Protein AF-A0A817QDM7-F1 (afdb_monomer)

Foldseek 3Di:
DDPPPDPPQVPDPPVPDDLVVLVVVLVVLLVVLLPDLCVVPVVVLLVSLLNLLLSCLNPPPPPCSLVSSCVSQVPDPSSVVSNVSNVVNNVVVLPDPPRPDDPVSSVVSCVVVVVVVVVVD

Mean pre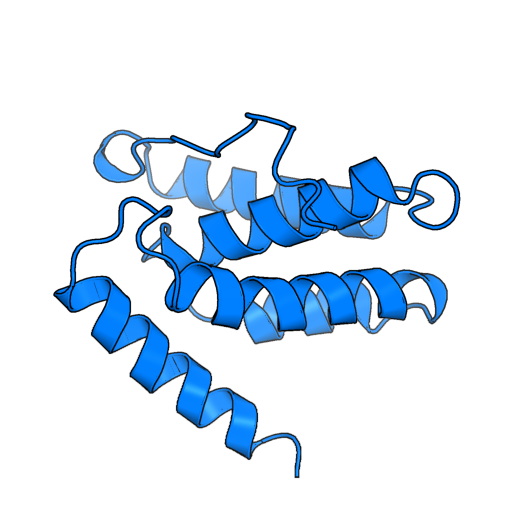dicted aligned error: 8.71 Å

Nearest PDB structures (foldseek):
  4c0o-assembly1_A  TM=8.758E-01  e=4.204E-04  Homo sapiens
  4c0o-assembly2_B  TM=8.640E-01  e=3.782E-04  Homo sapiens
  6gx9-assembly2_B  TM=8.755E-01  e=8.359E-04  Homo sapiens
  4c0q-assembly1_A  TM=8.957E-01  e=1.210E-03  Homo sapiens
  4ol0-assembly1_B  TM=8.706E-01  e=1.847E-03  Homo sapiens

Solvent-accessible surface area (backbone atoms only — not comparable to full-atom values): 7386 Å² total; per-residue (Å²): 134,86,84,86,78,74,94,71,72,83,82,69,63,68,91,78,47,61,69,69,60,55,52,53,50,53,52,52,50,54,50,47,70,68,65,53,72,48,82,80,41,63,68,62,35,52,51,51,20,40,48,50,30,54,45,53,70,66,42,80,87,55,85,53,54,68,59,56,52,47,67,65,32,72,79,41,80,80,35,46,62,50,49,51,44,24,67,52,34,38,61,51,53,70,70,41,87,81,54,98,61,58,67,71,56,47,51,51,51,50,58,56,51,57,60,55,61,66,72,78,114

Secondary structure (DSSP, 8-state):
-------------TTTS-HHHHHHHHHHHHHHHHHS-TTT-HHHHHHHHHHHHHHHHH-TT-S-HHHHHHHHHTT-GGGHHHHHHHHHHHHHHHHSTTS---HHHHHHHHHHHHHHHTT--

Structure (mmCIF, N/CA/C/O backbone):
data_AF-A0A817QDM7-F1
#
_entry.id   AF-A0A817QDM7-F1
#
loop_
_atom_site.group_PDB
_atom_site.id
_atom_site.type_symbol
_atom_site.label_atom_id
_ato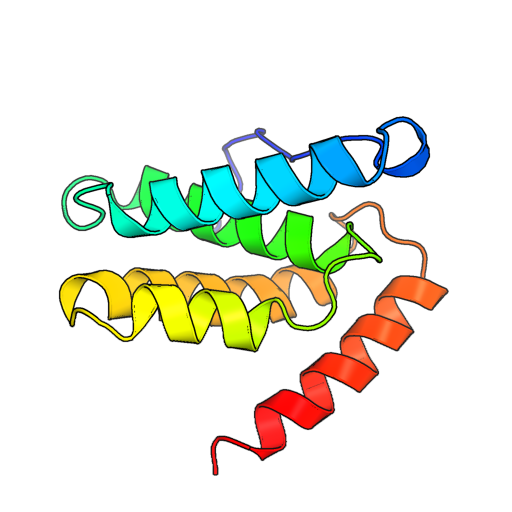m_site.label_alt_id
_atom_site.label_comp_id
_atom_site.label_asym_id
_atom_site.label_entity_id
_atom_site.label_seq_id
_atom_site.pdbx_PDB_ins_code
_atom_site.Cartn_x
_atom_site.Cartn_y
_atom_site.Cartn_z
_atom_site.occupancy
_atom_site.B_iso_or_equiv
_atom_site.auth_seq_id
_atom_site.auth_comp_id
_atom_site.auth_asym_id
_atom_site.auth_atom_id
_atom_site.pdbx_PDB_model_num
ATOM 1 N N . MET A 1 1 ? 16.468 14.791 1.573 1.00 34.44 1 MET A N 1
ATOM 2 C CA . MET A 1 1 ? 15.998 15.751 0.553 1.00 34.44 1 MET A CA 1
ATOM 3 C C . MET A 1 1 ? 14.660 15.234 0.058 1.00 34.44 1 MET A C 1
ATOM 5 O O . MET A 1 1 ? 14.620 14.265 -0.684 1.00 34.44 1 MET A O 1
ATOM 9 N N . GLN A 1 2 ? 13.582 15.752 0.645 1.00 36.25 2 GLN A N 1
ATOM 10 C CA . GLN A 1 2 ? 12.221 15.252 0.472 1.00 36.25 2 GLN A CA 1
ATOM 11 C C . GLN A 1 2 ? 11.678 15.679 -0.892 1.00 36.25 2 GLN A C 1
ATOM 13 O O . GLN A 1 2 ? 11.285 16.825 -1.076 1.00 36.25 2 GLN A O 1
ATOM 18 N N . LEU A 1 3 ? 11.637 14.751 -1.842 1.00 36.78 3 LEU A N 1
ATOM 19 C CA . LEU A 1 3 ? 10.857 14.896 -3.069 1.00 36.78 3 LEU A CA 1
ATOM 20 C C . LEU A 1 3 ? 9.413 14.432 -2.803 1.00 36.78 3 LEU A C 1
ATOM 22 O O . LEU A 1 3 ? 8.930 13.483 -3.406 1.00 36.78 3 LEU A O 1
ATOM 26 N N . LYS A 1 4 ? 8.713 15.125 -1.888 1.00 43.00 4 LYS A N 1
ATOM 27 C CA . LYS A 1 4 ? 7.238 15.162 -1.854 1.00 43.00 4 LYS A CA 1
ATOM 28 C C . LYS A 1 4 ? 6.772 16.285 -2.793 1.00 43.00 4 LYS A C 1
ATOM 30 O O . LYS A 1 4 ? 6.229 17.286 -2.354 1.00 43.00 4 LYS A O 1
ATOM 35 N N . PHE A 1 5 ? 7.075 16.146 -4.081 1.00 40.88 5 PHE A N 1
ATOM 36 C CA . PHE A 1 5 ? 6.552 16.996 -5.153 1.00 40.88 5 PHE A CA 1
ATOM 37 C C . PHE A 1 5 ? 6.119 16.082 -6.294 1.00 40.88 5 PHE A C 1
ATOM 39 O O . PHE A 1 5 ? 6.821 15.942 -7.286 1.00 40.88 5 PHE A O 1
ATOM 46 N N . PHE A 1 6 ? 4.989 15.407 -6.115 1.00 41.41 6 PHE A N 1
ATOM 47 C CA . PHE A 1 6 ? 4.078 15.145 -7.221 1.00 41.41 6 PHE A CA 1
ATOM 48 C C . PHE A 1 6 ? 2.692 14.917 -6.620 1.00 41.41 6 PHE A C 1
ATOM 50 O O . PHE A 1 6 ? 2.393 13.873 -6.047 1.00 41.41 6 PHE A O 1
ATOM 57 N N . ASP A 1 7 ? 1.878 15.968 -6.674 1.00 37.88 7 ASP A N 1
ATOM 58 C CA . ASP A 1 7 ? 0.489 16.003 -6.236 1.00 37.88 7 ASP A CA 1
ATOM 59 C C . ASP A 1 7 ? -0.396 15.156 -7.164 1.00 37.88 7 ASP A C 1
ATOM 61 O O . ASP A 1 7 ? -1.229 15.668 -7.904 1.00 37.88 7 ASP A O 1
ATOM 65 N N . ILE A 1 8 ? -0.240 13.835 -7.116 1.00 43.38 8 ILE A N 1
ATOM 66 C CA . ILE A 1 8 ? -1.321 12.906 -7.461 1.00 43.38 8 ILE A CA 1
ATOM 67 C C . ILE A 1 8 ? -1.684 12.190 -6.165 1.00 43.38 8 ILE A C 1
ATOM 69 O O . ILE A 1 8 ? -1.553 10.980 -6.018 1.00 43.38 8 ILE A O 1
ATOM 73 N N . LYS A 1 9 ? -2.106 12.976 -5.168 1.00 49.00 9 LYS A N 1
ATOM 74 C CA . LYS A 1 9 ? -2.796 12.416 -4.010 1.00 49.00 9 LYS A CA 1
ATOM 75 C C . LYS A 1 9 ? -4.051 11.746 -4.531 1.00 49.00 9 LYS A C 1
ATOM 77 O O . LYS A 1 9 ? -4.896 12.405 -5.140 1.00 49.00 9 LYS A O 1
ATOM 82 N N . PHE A 1 10 ? -4.157 10.449 -4.285 1.00 50.88 10 PHE A N 1
ATOM 83 C CA . PHE A 1 10 ? -5.318 9.648 -4.624 1.00 50.88 10 PHE A CA 1
ATOM 84 C C . PHE A 1 10 ? -6.472 10.050 -3.690 1.00 50.88 10 PHE A C 1
ATOM 86 O O . PHE A 1 10 ? -6.748 9.412 -2.679 1.00 50.88 10 PHE A O 1
ATOM 93 N N . ASN A 1 11 ? -7.075 11.204 -3.984 1.00 49.16 11 ASN A N 1
ATOM 94 C CA . ASN A 1 11 ? -8.098 11.883 -3.188 1.00 49.16 11 ASN A CA 1
ATOM 95 C C . ASN A 1 11 ? -9.479 11.408 -3.652 1.00 49.16 11 ASN A C 1
ATOM 97 O O . ASN A 1 11 ? -10.344 12.198 -4.025 1.00 49.16 11 ASN A O 1
ATOM 101 N N . ILE A 1 12 ? -9.624 10.089 -3.743 1.00 54.88 12 ILE A N 1
ATOM 102 C CA . ILE A 1 12 ? -10.867 9.460 -4.151 1.00 54.88 12 ILE A CA 1
ATOM 103 C C . ILE A 1 12 ? -11.737 9.344 -2.907 1.00 54.88 12 ILE A C 1
ATOM 105 O O . ILE A 1 12 ? -11.328 8.744 -1.914 1.00 54.88 12 ILE A O 1
ATOM 109 N N . ASN A 1 13 ? -12.930 9.937 -2.951 1.00 54.81 13 ASN A N 1
ATOM 110 C CA . ASN A 1 13 ? -13.916 9.736 -1.901 1.00 54.81 13 ASN A CA 1
ATOM 111 C C . ASN A 1 13 ? -14.463 8.306 -2.018 1.00 54.81 13 ASN A C 1
ATOM 113 O O . ASN A 1 13 ? -15.386 8.047 -2.787 1.00 54.81 13 ASN A O 1
ATOM 117 N N . PHE A 1 14 ? -13.857 7.361 -1.297 1.00 57.50 14 PHE A N 1
ATOM 118 C CA . PHE A 1 14 ? -14.290 5.960 -1.303 1.00 57.50 14 PHE A CA 1
ATOM 119 C C . PHE A 1 14 ? -15.712 5.776 -0.755 1.00 57.50 14 PHE A C 1
ATOM 121 O O . PHE A 1 14 ? -16.315 4.745 -1.037 1.00 57.50 14 PHE A O 1
ATOM 128 N N . ASP A 1 15 ? -16.264 6.767 -0.044 1.00 56.22 15 ASP A N 1
ATOM 129 C CA . ASP A 1 15 ? -17.662 6.756 0.402 1.00 56.22 15 ASP A CA 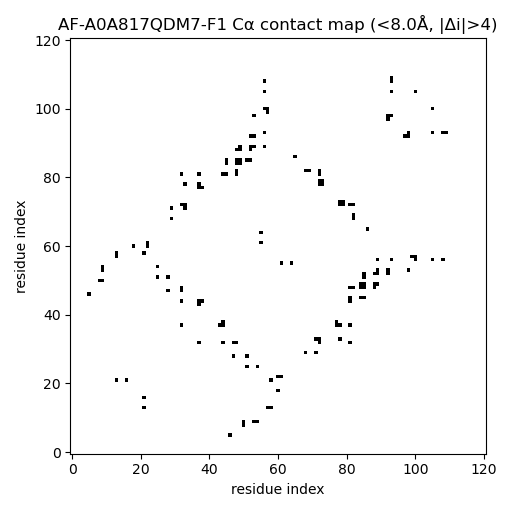1
ATOM 130 C C . ASP A 1 15 ? -18.651 6.996 -0.759 1.00 56.22 15 ASP A C 1
ATOM 132 O O . ASP A 1 15 ? -19.828 6.657 -0.647 1.00 56.22 15 ASP A O 1
ATOM 136 N N . GLU A 1 16 ? -18.189 7.552 -1.888 1.00 57.62 16 GLU A N 1
ATOM 137 C CA . GLU A 1 16 ? -19.008 7.852 -3.075 1.00 57.62 16 GLU A CA 1
ATOM 138 C C . GLU A 1 16 ? -18.866 6.815 -4.202 1.00 57.62 16 GLU A C 1
ATOM 140 O O . GLU A 1 16 ? -19.631 6.853 -5.169 1.00 57.62 16 GLU A O 1
ATOM 145 N N . LEU A 1 17 ? -17.917 5.875 -4.102 1.00 60.59 17 LEU A N 1
ATOM 146 C CA . LEU A 1 17 ? -17.726 4.833 -5.112 1.00 60.59 17 LEU A CA 1
ATOM 147 C C . LEU A 1 17 ? -18.356 3.500 -4.696 1.00 60.59 17 LEU A C 1
ATOM 149 O O . LEU A 1 17 ? -18.117 3.019 -3.587 1.00 60.59 17 LEU A O 1
ATOM 153 N N . PRO A 1 18 ? -19.092 2.831 -5.604 1.00 66.62 18 PRO A N 1
ATOM 154 C CA . PRO A 1 18 ? -19.549 1.473 -5.360 1.00 66.62 18 PRO A CA 1
ATOM 155 C C . PRO A 1 18 ? -18.349 0.551 -5.101 1.00 66.62 18 PRO A C 1
ATOM 157 O O . PRO A 1 18 ? -17.347 0.607 -5.815 1.00 66.62 18 PRO A O 1
ATOM 160 N N . VAL A 1 19 ? -18.465 -0.330 -4.103 1.00 65.19 19 VAL A N 1
ATOM 161 C CA . VAL A 1 19 ? -17.392 -1.231 -3.624 1.00 65.19 19 VAL A CA 1
ATOM 162 C C . VAL A 1 19 ? -16.725 -2.023 -4.763 1.00 65.19 19 VAL A C 1
ATOM 164 O O . VAL A 1 19 ? -15.512 -2.233 -4.767 1.00 65.19 19 VAL A O 1
ATOM 167 N N . GLU A 1 20 ? -17.503 -2.410 -5.772 1.00 67.25 20 GLU A N 1
ATOM 168 C CA . GLU A 1 20 ? -17.039 -3.096 -6.986 1.00 67.25 20 GLU A CA 1
ATOM 169 C C . GLU A 1 20 ? -16.027 -2.277 -7.812 1.00 67.25 20 GLU A C 1
ATOM 171 O O . GLU A 1 20 ? -15.036 -2.828 -8.295 1.00 67.25 20 GLU A O 1
ATOM 176 N N . HIS A 1 21 ? -16.198 -0.954 -7.901 1.00 74.06 21 HIS A N 1
ATOM 177 C CA . HIS A 1 21 ? -15.276 -0.061 -8.608 1.00 74.06 21 HIS A CA 1
ATOM 178 C C . HIS A 1 21 ? -13.977 0.126 -7.818 1.00 74.06 21 HIS A C 1
ATOM 180 O O . HIS A 1 21 ? -12.894 0.174 -8.402 1.00 74.06 21 HIS A O 1
ATOM 186 N N . CYS A 1 22 ? -14.065 0.155 -6.484 1.00 73.81 22 CYS A N 1
ATOM 187 C CA . CYS A 1 22 ? -12.900 0.216 -5.603 1.00 73.81 22 CYS A CA 1
ATOM 188 C C . CYS A 1 22 ? -12.027 -1.037 -5.744 1.00 73.81 22 CYS A C 1
ATOM 190 O O . CYS A 1 22 ? -10.803 -0.931 -5.841 1.00 73.81 22 CYS A O 1
ATOM 192 N N . LYS A 1 23 ? -12.640 -2.226 -5.820 1.00 78.00 23 LYS A N 1
ATOM 193 C CA . LYS A 1 23 ? -11.904 -3.478 -6.041 1.00 78.00 23 LYS A CA 1
ATOM 194 C C . LYS A 1 23 ? -11.263 -3.536 -7.429 1.00 78.00 23 LYS A C 1
ATOM 196 O O . LYS A 1 23 ? -10.080 -3.858 -7.520 1.00 78.00 23 LYS A O 1
ATOM 201 N N . ALA A 1 24 ? -12.001 -3.173 -8.480 1.00 81.88 24 ALA A N 1
ATOM 202 C CA . ALA A 1 24 ? -11.471 -3.130 -9.846 1.00 81.88 24 ALA A CA 1
ATOM 203 C C . ALA A 1 24 ? -10.263 -2.185 -9.968 1.00 81.88 24 ALA A C 1
ATOM 205 O O . ALA A 1 24 ? -9.287 -2.486 -10.653 1.00 81.88 24 ALA A O 1
ATOM 206 N N . LEU A 1 25 ? -10.301 -1.062 -9.251 1.00 79.81 25 LEU A N 1
ATOM 207 C CA . LEU A 1 25 ? -9.201 -0.113 -9.186 1.00 79.81 25 LEU A CA 1
ATOM 208 C C . LEU A 1 25 ? -7.968 -0.680 -8.462 1.00 79.81 25 LEU A C 1
ATOM 210 O O . LEU A 1 25 ? -6.852 -0.502 -8.952 1.00 79.81 25 LEU A O 1
ATOM 214 N N . CYS A 1 26 ? -8.155 -1.386 -7.339 1.00 82.75 26 CYS A N 1
ATOM 215 C CA . CYS A 1 26 ? -7.062 -2.089 -6.655 1.00 82.75 26 CYS A CA 1
ATOM 216 C C . CYS A 1 26 ? -6.389 -3.091 -7.602 1.00 82.75 26 CYS A C 1
ATOM 218 O O . CYS A 1 26 ? -5.168 -3.089 -7.748 1.00 82.75 26 CYS A O 1
ATOM 220 N N . ASP A 1 27 ? -7.193 -3.899 -8.298 1.00 84.62 27 ASP A N 1
ATOM 221 C CA . ASP A 1 27 ? -6.695 -4.910 -9.232 1.00 84.62 27 ASP A CA 1
ATOM 222 C C . ASP A 1 27 ? -5.949 -4.276 -10.409 1.00 84.62 27 ASP A C 1
ATOM 224 O O . ASP A 1 27 ? -4.881 -4.754 -10.796 1.00 84.62 27 ASP A O 1
ATOM 228 N N . SER A 1 28 ? -6.457 -3.156 -10.932 1.00 85.75 28 SER A N 1
ATOM 229 C CA . SER A 1 28 ? -5.791 -2.399 -11.990 1.00 85.75 28 SER A CA 1
ATOM 230 C C . SER A 1 28 ? -4.447 -1.826 -11.536 1.00 85.75 28 SER A C 1
ATOM 232 O O . SER A 1 28 ? -3.493 -1.862 -12.310 1.00 85.75 28 SER A O 1
ATOM 234 N N . LEU A 1 29 ? -4.343 -1.303 -10.309 1.00 82.69 29 LEU A N 1
ATOM 235 C CA . LEU A 1 29 ? -3.084 -0.781 -9.765 1.00 82.69 29 LEU A CA 1
ATOM 236 C C . LEU A 1 29 ? -2.059 -1.894 -9.534 1.00 82.69 29 LEU A C 1
ATOM 238 O O . LEU A 1 29 ? -0.899 -1.738 -9.913 1.00 82.69 29 LEU A O 1
ATOM 242 N N . LEU A 1 30 ? -2.483 -3.034 -8.983 1.00 83.88 30 LEU A N 1
ATOM 243 C CA . LEU A 1 30 ? -1.628 -4.210 -8.796 1.00 83.88 30 LEU A CA 1
ATOM 244 C C . LEU A 1 30 ? -1.123 -4.779 -10.124 1.00 83.88 30 LEU A C 1
ATOM 246 O O . LEU A 1 30 ? 0.031 -5.192 -10.238 1.00 83.88 30 LEU A O 1
ATOM 250 N N . ASP A 1 31 ? -1.980 -4.815 -11.141 1.00 85.12 31 ASP A N 1
ATOM 251 C CA . ASP A 1 31 ? -1.586 -5.221 -12.484 1.00 85.12 31 ASP A CA 1
ATOM 252 C C . ASP A 1 31 ? -0.566 -4.237 -13.078 1.00 85.12 31 ASP A C 1
ATOM 254 O O . ASP A 1 31 ? 0.476 -4.667 -13.574 1.00 85.12 31 ASP A O 1
ATOM 258 N N . HIS A 1 32 ? -0.782 -2.928 -12.915 1.00 81.12 32 HIS A N 1
ATOM 259 C CA . HIS A 1 32 ? 0.159 -1.899 -13.363 1.00 81.12 32 HIS A CA 1
ATOM 260 C C . HIS A 1 32 ? 1.524 -1.997 -12.661 1.00 81.12 32 HIS A C 1
ATOM 262 O O . HIS A 1 32 ? 2.564 -1.938 -13.320 1.00 81.12 32 HIS A O 1
ATOM 268 N N . LEU A 1 33 ? 1.524 -2.243 -11.345 1.00 76.12 33 LEU A N 1
ATOM 269 C CA . LEU A 1 33 ? 2.726 -2.508 -10.546 1.00 76.12 33 LEU A CA 1
ATOM 270 C C . LEU A 1 33 ? 3.519 -3.727 -11.041 1.00 76.12 33 LEU A C 1
ATOM 272 O O . LEU A 1 33 ? 4.729 -3.773 -10.865 1.00 76.12 33 LEU A O 1
ATOM 276 N N . SER A 1 34 ? 2.862 -4.711 -11.655 1.00 76.44 34 SER A N 1
ATOM 277 C CA . SER A 1 34 ? 3.525 -5.918 -12.169 1.00 76.44 34 SER A CA 1
ATOM 278 C C . SER A 1 34 ? 3.980 -5.833 -13.628 1.00 76.44 34 SER A C 1
ATOM 280 O O . SER A 1 34 ? 4.689 -6.722 -14.091 1.00 76.44 34 SER A O 1
ATOM 282 N N . ARG A 1 35 ? 3.532 -4.811 -14.372 1.00 74.00 35 ARG A N 1
ATOM 283 C CA . ARG A 1 35 ? 3.752 -4.689 -15.825 1.00 74.00 35 ARG A CA 1
ATOM 284 C C . ARG A 1 35 ? 4.711 -3.585 -16.219 1.00 74.00 35 ARG A C 1
ATOM 286 O O . ARG A 1 35 ? 5.275 -3.640 -17.310 1.00 74.00 35 ARG A O 1
ATOM 293 N N . ILE A 1 36 ? 4.849 -2.550 -15.398 1.00 65.50 36 ILE A N 1
ATOM 294 C CA . ILE A 1 36 ? 5.800 -1.494 -15.710 1.00 65.50 36 ILE A CA 1
ATOM 295 C C . ILE A 1 36 ? 7.207 -2.081 -15.573 1.00 65.50 36 ILE A C 1
ATOM 297 O O . ILE A 1 36 ? 7.526 -2.745 -14.591 1.00 65.50 36 ILE A O 1
ATOM 301 N N . GLU A 1 37 ? 8.076 -1.798 -16.542 1.00 63.66 37 GLU A N 1
ATOM 302 C CA . GLU A 1 37 ? 9.522 -1.956 -16.379 1.00 63.66 37 GLU A CA 1
ATOM 303 C C . GLU A 1 37 ? 10.013 -0.910 -15.369 1.00 63.66 37 GLU A C 1
ATOM 305 O O . GLU A 1 37 ? 10.586 0.133 -15.703 1.00 63.66 37 GLU A O 1
ATOM 310 N N . LEU A 1 38 ? 9.691 -1.158 -14.099 1.00 61.22 38 LEU A N 1
ATOM 311 C CA . LEU A 1 38 ? 9.820 -0.220 -12.989 1.00 61.22 38 LEU A CA 1
ATOM 312 C C . LEU A 1 38 ? 11.281 0.126 -12.700 1.00 61.22 38 LEU A C 1
ATOM 314 O O . LEU A 1 38 ? 11.563 1.091 -11.994 1.00 61.22 38 LEU A O 1
ATOM 318 N N . THR A 1 39 ? 12.220 -0.611 -13.286 1.00 59.72 39 THR A N 1
ATOM 319 C CA . THR A 1 39 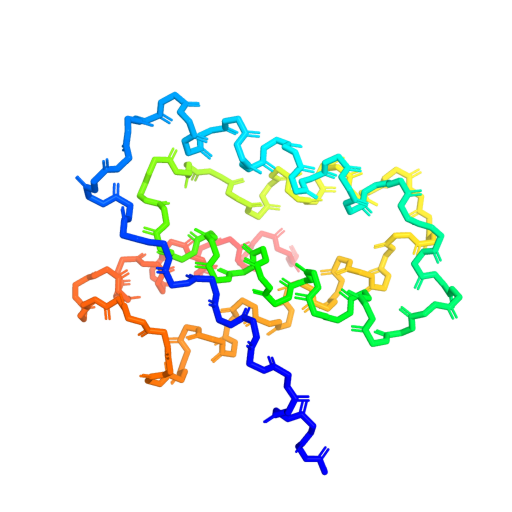? 13.655 -0.340 -13.259 1.00 59.72 39 THR A CA 1
ATOM 320 C C . THR A 1 39 ? 14.044 0.903 -14.067 1.00 59.72 39 THR A C 1
ATOM 322 O O . THR A 1 39 ? 15.004 1.573 -13.688 1.00 59.72 39 THR A O 1
ATOM 325 N N . ARG A 1 40 ? 13.298 1.280 -15.122 1.00 66.25 40 ARG A N 1
ATOM 326 C CA . ARG A 1 40 ? 13.672 2.398 -16.015 1.00 66.25 40 ARG A CA 1
ATOM 327 C C . ARG A 1 40 ? 13.216 3.781 -15.547 1.00 66.25 40 ARG A C 1
ATOM 329 O O . ARG A 1 40 ? 13.827 4.773 -15.937 1.00 66.25 40 ARG A O 1
ATOM 336 N N . ASN A 1 41 ? 12.175 3.875 -14.716 1.00 75.50 41 ASN A N 1
ATOM 337 C CA . ASN A 1 41 ? 11.685 5.153 -14.190 1.00 75.50 41 ASN A CA 1
ATOM 338 C C . ASN A 1 41 ? 11.412 5.061 -12.682 1.00 75.50 41 ASN A C 1
ATOM 340 O O . ASN A 1 41 ? 10.327 4.681 -12.240 1.00 75.50 41 ASN A O 1
ATOM 344 N N . THR A 1 42 ? 12.429 5.423 -11.898 1.00 80.56 42 THR A N 1
ATOM 345 C CA . THR A 1 42 ? 12.406 5.396 -10.429 1.00 80.56 42 THR A CA 1
ATOM 346 C C . THR A 1 42 ? 11.293 6.263 -9.846 1.00 80.56 42 THR A C 1
ATOM 348 O O . THR A 1 42 ? 10.649 5.856 -8.885 1.00 80.56 42 THR A O 1
ATOM 351 N N . THR A 1 43 ? 11.016 7.426 -10.443 1.00 82.56 43 THR A N 1
ATOM 352 C CA . THR A 1 43 ? 9.952 8.326 -9.988 1.00 82.56 43 THR A CA 1
ATOM 353 C C . THR A 1 43 ? 8.582 7.673 -10.113 1.00 82.56 43 THR A C 1
ATOM 355 O O . THR A 1 43 ? 7.837 7.651 -9.139 1.00 82.56 43 THR A O 1
ATOM 358 N N . VAL A 1 44 ? 8.253 7.102 -11.275 1.00 81.06 44 VAL A N 1
ATOM 359 C CA . VAL A 1 44 ? 6.952 6.443 -11.493 1.00 81.06 44 VAL A CA 1
ATOM 360 C C . VAL A 1 44 ? 6.764 5.267 -10.534 1.00 81.06 44 VAL A C 1
ATOM 362 O O . VAL A 1 44 ? 5.683 5.106 -9.972 1.00 81.06 44 VAL A O 1
ATOM 365 N N . ARG A 1 45 ? 7.823 4.485 -10.297 1.00 82.75 45 ARG A N 1
ATOM 366 C CA . ARG A 1 45 ? 7.790 3.351 -9.368 1.00 82.75 45 ARG A CA 1
ATOM 367 C C . ARG A 1 45 ? 7.470 3.777 -7.936 1.00 82.75 45 ARG A C 1
ATOM 369 O O . ARG A 1 45 ? 6.504 3.274 -7.366 1.00 82.75 45 ARG A O 1
ATOM 376 N N . VAL A 1 46 ? 8.198 4.764 -7.414 1.00 84.12 46 VAL A N 1
ATOM 377 C CA . VAL A 1 46 ? 7.966 5.295 -6.063 1.00 84.12 46 VAL A CA 1
ATOM 378 C C . VAL A 1 46 ? 6.554 5.870 -5.941 1.00 84.12 46 VAL A C 1
ATOM 380 O O . VAL A 1 46 ? 5.867 5.614 -4.957 1.00 84.12 46 VAL A O 1
ATOM 383 N N . GLN A 1 47 ? 6.085 6.611 -6.949 1.00 82.12 47 GLN A N 1
ATOM 384 C CA . GLN A 1 47 ? 4.743 7.202 -6.926 1.00 82.12 47 GLN A CA 1
ATOM 385 C C . GLN A 1 47 ? 3.639 6.139 -6.919 1.00 82.12 47 GLN A C 1
ATOM 387 O O . GLN A 1 47 ? 2.665 6.276 -6.184 1.00 82.12 47 GLN A O 1
ATOM 392 N N . LEU A 1 48 ? 3.795 5.054 -7.678 1.00 82.56 48 LEU A N 1
ATOM 393 C CA . LEU A 1 48 ? 2.842 3.942 -7.654 1.00 82.56 48 LEU A CA 1
ATOM 394 C C . LEU A 1 48 ? 2.856 3.194 -6.321 1.00 82.56 48 LEU A C 1
ATOM 396 O O . LEU A 1 48 ? 1.792 2.823 -5.825 1.00 82.56 48 LEU A O 1
ATOM 400 N N . ALA A 1 49 ? 4.031 3.001 -5.721 1.00 85.62 49 ALA A N 1
ATOM 401 C CA . ALA A 1 49 ? 4.150 2.395 -4.400 1.00 85.62 49 ALA A CA 1
ATOM 402 C C . ALA A 1 49 ? 3.423 3.229 -3.329 1.00 85.62 49 ALA A C 1
ATOM 404 O O . ALA A 1 49 ? 2.637 2.682 -2.555 1.00 85.62 49 ALA A O 1
ATOM 405 N N . VAL A 1 50 ? 3.609 4.554 -3.344 1.00 85.69 50 VAL A N 1
ATOM 406 C CA . VAL A 1 50 ? 2.912 5.487 -2.443 1.00 85.69 50 VAL A CA 1
ATOM 407 C C . VAL A 1 50 ? 1.406 5.491 -2.705 1.00 85.69 50 VAL A C 1
ATOM 409 O O . VAL A 1 50 ? 0.633 5.306 -1.774 1.00 85.69 50 VAL A O 1
ATOM 412 N N . ALA A 1 51 ? 0.966 5.601 -3.962 1.00 85.00 51 ALA A N 1
ATOM 413 C CA . ALA A 1 51 ? -0.460 5.583 -4.297 1.00 85.00 51 ALA A CA 1
ATOM 414 C C . ALA A 1 51 ? -1.151 4.277 -3.858 1.00 85.00 51 ALA A C 1
ATOM 416 O O . ALA A 1 51 ? -2.298 4.286 -3.410 1.00 85.00 51 ALA A O 1
ATOM 417 N N . THR A 1 52 ? -0.440 3.151 -3.942 1.00 86.50 52 THR A N 1
ATOM 418 C CA . THR A 1 52 ? -0.939 1.850 -3.479 1.00 86.50 52 THR A CA 1
ATOM 419 C C . THR A 1 52 ? -1.026 1.796 -1.953 1.00 86.50 52 THR A C 1
ATOM 421 O O . THR A 1 52 ? -2.000 1.267 -1.418 1.00 86.50 52 THR A O 1
ATOM 424 N N . ALA A 1 53 ? -0.058 2.378 -1.239 1.00 88.50 53 ALA A N 1
ATOM 425 C CA . ALA A 1 53 ? -0.107 2.517 0.216 1.00 88.50 53 ALA A CA 1
ATOM 426 C C . ALA A 1 53 ? -1.272 3.417 0.668 1.00 88.50 53 ALA A C 1
ATOM 428 O O . ALA A 1 53 ? -2.040 3.034 1.553 1.00 88.50 53 ALA A O 1
ATOM 429 N N . ASP A 1 54 ? -1.464 4.561 0.010 1.00 85.50 54 ASP A N 1
ATOM 430 C CA . ASP A 1 54 ? -2.582 5.474 0.255 1.00 85.50 54 ASP A CA 1
ATOM 431 C C . ASP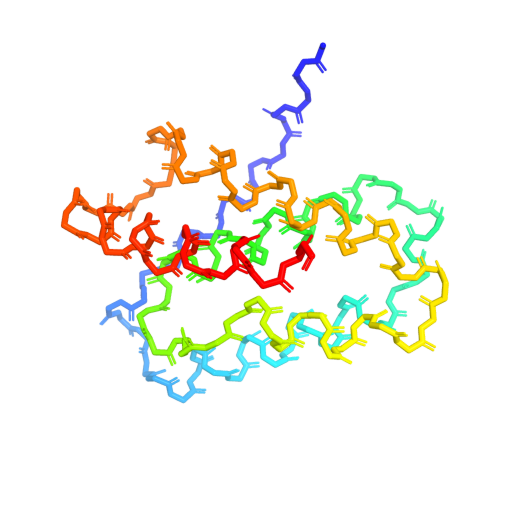 A 1 54 ? -3.931 4.766 0.076 1.00 85.50 54 ASP A C 1
ATOM 433 O O . ASP A 1 54 ? -4.830 4.907 0.910 1.00 85.50 54 ASP A O 1
ATOM 437 N N . LEU A 1 55 ? -4.073 3.982 -0.996 1.00 85.06 55 LEU A N 1
ATOM 438 C CA . LEU A 1 55 ? -5.271 3.194 -1.277 1.00 85.06 55 LEU A CA 1
ATOM 439 C C . LEU A 1 55 ? -5.497 2.108 -0.218 1.00 85.06 55 LEU A C 1
ATOM 441 O O . LEU A 1 55 ? -6.611 1.975 0.284 1.00 85.06 55 LEU A O 1
ATOM 445 N N . ALA A 1 56 ? -4.454 1.374 0.174 1.00 87.81 56 ALA A N 1
ATOM 446 C CA . ALA A 1 56 ? -4.530 0.351 1.220 1.00 87.81 56 ALA A CA 1
ATOM 447 C C . ALA A 1 56 ? -4.973 0.923 2.581 1.00 87.81 56 ALA A C 1
ATOM 449 O O . ALA A 1 56 ? -5.632 0.245 3.376 1.00 87.81 56 ALA A O 1
ATOM 450 N N . LEU A 1 57 ? -4.619 2.177 2.869 1.00 85.94 57 LEU A N 1
ATOM 451 C CA . LEU A 1 57 ? -5.011 2.867 4.096 1.00 85.94 57 LEU A CA 1
ATOM 452 C C . LEU A 1 57 ? -6.454 3.385 4.037 1.00 85.94 57 LEU A C 1
ATOM 454 O O . LEU A 1 57 ? -7.201 3.227 5.013 1.00 85.94 57 LEU A O 1
ATOM 458 N N . GLN A 1 58 ? -6.853 3.956 2.901 1.00 82.75 58 GLN A N 1
ATOM 459 C CA . GLN A 1 58 ? -8.164 4.578 2.708 1.00 82.75 58 GLN A CA 1
ATOM 460 C C . GLN A 1 58 ? -9.284 3.563 2.438 1.00 82.75 58 GLN A C 1
ATOM 462 O O . GLN A 1 58 ? -10.381 3.707 2.975 1.00 82.75 58 GLN A O 1
ATOM 467 N N . TYR A 1 59 ? -9.025 2.505 1.667 1.00 84.69 59 TYR A N 1
ATOM 468 C CA . TYR A 1 59 ? -10.057 1.550 1.275 1.00 84.69 59 TYR A CA 1
ATOM 469 C C . TYR A 1 59 ? -10.290 0.484 2.358 1.00 84.69 59 TYR A C 1
ATOM 471 O O . TYR A 1 59 ? -9.497 -0.437 2.560 1.00 84.69 59 TYR A O 1
ATOM 479 N N . VAL A 1 60 ? -11.412 0.602 3.077 1.00 81.69 60 VAL A N 1
ATOM 480 C CA . VAL A 1 60 ? -11.789 -0.314 4.172 1.00 81.69 60 VAL A CA 1
ATOM 481 C C . VAL A 1 60 ? -12.028 -1.743 3.688 1.00 81.69 60 VAL A C 1
ATOM 483 O O . VAL A 1 60 ? -11.670 -2.677 4.403 1.00 81.69 60 VAL A O 1
ATOM 486 N N . GLY A 1 61 ? -12.557 -1.905 2.473 1.00 83.06 61 GLY A N 1
ATOM 487 C CA . GLY A 1 61 ? -12.834 -3.209 1.867 1.00 83.06 61 GLY A CA 1
ATOM 488 C C . GLY A 1 61 ? -11.590 -3.990 1.436 1.00 83.06 61 GLY A C 1
ATOM 489 O O . GLY A 1 61 ? -11.716 -5.143 1.033 1.00 83.06 61 GLY A O 1
ATOM 490 N N . TRP A 1 62 ? -10.388 -3.405 1.522 1.00 86.94 62 TRP A N 1
ATOM 491 C CA . TRP A 1 62 ? -9.156 -4.145 1.265 1.00 86.94 62 TRP A CA 1
ATOM 492 C C . TRP A 1 62 ? -8.716 -4.917 2.513 1.00 86.94 62 TRP A C 1
ATOM 494 O O . TRP A 1 62 ? -8.078 -4.390 3.432 1.00 86.94 62 TRP A O 1
ATOM 504 N N . GLU A 1 63 ? -9.071 -6.199 2.565 1.00 83.06 63 GLU A N 1
ATOM 505 C CA . GLU A 1 63 ? -8.814 -7.029 3.742 1.00 83.06 63 GLU A CA 1
ATOM 506 C C . GLU A 1 63 ? -7.328 -7.319 3.961 1.00 83.06 63 GLU A C 1
ATOM 508 O O . GLU A 1 63 ? -6.873 -7.275 5.104 1.00 83.06 63 GLU A O 1
ATOM 513 N N . LYS A 1 64 ? -6.552 -7.577 2.904 1.00 86.88 64 LYS A N 1
ATOM 514 C CA . LYS A 1 64 ? -5.161 -8.043 3.022 1.00 86.88 64 LYS A CA 1
ATOM 515 C C . LYS A 1 64 ? -4.193 -7.374 2.028 1.00 86.88 64 LYS A C 1
ATOM 517 O O . LYS A 1 64 ? -3.464 -8.063 1.323 1.00 86.88 64 LYS A O 1
ATOM 522 N N . PRO A 1 65 ? -4.100 -6.031 2.007 1.00 88.56 65 PRO A N 1
ATOM 523 C CA . PRO A 1 65 ? -3.303 -5.312 1.009 1.00 88.56 65 PRO A CA 1
ATOM 524 C C . PRO A 1 65 ? -1.818 -5.678 1.011 1.00 88.56 65 PRO A C 1
ATOM 526 O O . PRO A 1 65 ? -1.207 -5.756 -0.047 1.00 88.56 65 PRO A O 1
ATOM 529 N N . VAL A 1 66 ? -1.229 -5.932 2.184 1.00 89.38 66 VAL A N 1
ATOM 530 C CA . VAL A 1 66 ? 0.184 -6.332 2.275 1.00 89.38 66 VAL A CA 1
ATOM 531 C C . VAL A 1 66 ? 0.403 -7.711 1.658 1.00 89.38 66 VAL A C 1
ATOM 533 O O . VAL A 1 66 ? 1.334 -7.871 0.875 1.00 89.38 66 VAL A O 1
ATOM 536 N N . GLU A 1 67 ? -0.455 -8.687 1.975 1.00 89.94 67 GLU A N 1
ATOM 537 C CA . GLU A 1 67 ? -0.359 -10.037 1.409 1.00 89.94 67 GLU A CA 1
ATOM 538 C C . GLU A 1 67 ? -0.531 -9.976 -0.113 1.00 89.94 67 GLU A C 1
ATOM 540 O O . GLU A 1 67 ? 0.345 -10.450 -0.828 1.00 89.94 67 GLU A O 1
ATOM 545 N N . ASP A 1 68 ? -1.567 -9.295 -0.610 1.00 89.88 68 ASP A N 1
ATOM 546 C CA . ASP A 1 68 ? -1.861 -9.197 -2.045 1.00 89.88 68 ASP A CA 1
ATOM 547 C C . ASP A 1 68 ? -0.709 -8.553 -2.840 1.00 89.88 68 ASP A C 1
ATOM 549 O O . ASP A 1 68 ? -0.325 -9.042 -3.907 1.00 89.88 68 ASP A O 1
ATOM 553 N N . VAL A 1 69 ? -0.115 -7.472 -2.317 1.00 89.31 69 VAL A N 1
ATOM 554 C CA . VAL A 1 69 ? 1.030 -6.8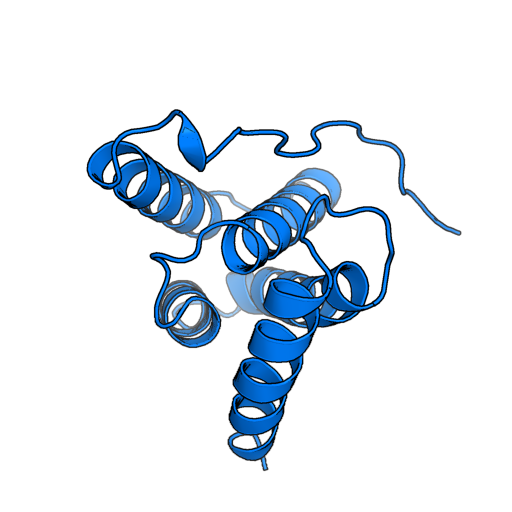01 -2.957 1.00 89.31 69 VAL A CA 1
ATOM 555 C C . VAL A 1 69 ? 2.271 -7.696 -2.932 1.00 89.31 69 VAL A C 1
ATOM 557 O O . VAL A 1 69 ? 2.953 -7.825 -3.951 1.00 89.31 69 VAL A O 1
ATOM 560 N N . VAL A 1 70 ? 2.560 -8.354 -1.803 1.00 89.38 70 VAL A N 1
ATOM 561 C CA . VAL A 1 70 ? 3.671 -9.313 -1.699 1.00 89.38 70 VAL A CA 1
ATOM 562 C C . VAL A 1 70 ? 3.471 -10.462 -2.680 1.00 89.38 70 VAL A C 1
ATOM 564 O O . VAL A 1 70 ? 4.392 -10.806 -3.414 1.00 89.38 70 VAL A O 1
ATOM 567 N N . GLU A 1 71 ? 2.276 -11.044 -2.747 1.00 89.31 71 GLU A N 1
ATOM 568 C CA . GLU A 1 71 ? 1.970 -12.145 -3.656 1.00 89.31 71 GLU A CA 1
ATOM 569 C C . GLU A 1 71 ? 2.130 -11.757 -5.123 1.00 89.31 71 GLU A C 1
ATOM 571 O O . GLU A 1 71 ? 2.638 -12.551 -5.919 1.00 89.31 71 GLU A O 1
ATOM 576 N N . LYS A 1 72 ? 1.748 -10.528 -5.474 1.00 87.25 72 LYS A N 1
ATOM 577 C CA . LYS A 1 72 ? 1.873 -10.011 -6.834 1.00 87.25 72 LYS A CA 1
ATOM 578 C C . LYS A 1 72 ? 3.331 -9.755 -7.225 1.00 87.25 72 LYS A C 1
ATOM 580 O O . LYS A 1 72 ? 3.716 -10.046 -8.358 1.00 87.25 72 LYS A O 1
ATOM 585 N N . LEU A 1 73 ? 4.138 -9.231 -6.301 1.00 84.62 73 LEU A N 1
ATOM 586 C CA . LEU A 1 73 ? 5.502 -8.766 -6.574 1.00 84.62 73 LEU A CA 1
ATOM 587 C C . LEU A 1 73 ? 6.600 -9.786 -6.223 1.00 84.62 73 LEU A C 1
ATOM 589 O O . LEU A 1 73 ? 7.715 -9.648 -6.718 1.00 84.62 73 LEU A O 1
ATOM 593 N N . LYS A 1 74 ? 6.311 -10.851 -5.457 1.00 82.69 74 LYS A N 1
ATOM 594 C CA . LYS A 1 74 ? 7.292 -11.909 -5.106 1.00 82.69 74 LYS A CA 1
ATOM 595 C C . LYS A 1 74 ? 7.807 -12.715 -6.304 1.00 82.69 74 LYS A C 1
ATOM 597 O O . LYS A 1 74 ? 8.751 -13.484 -6.164 1.00 82.69 74 LYS A O 1
ATOM 602 N N . THR A 1 75 ? 7.166 -12.584 -7.463 1.00 77.50 75 THR A N 1
ATOM 603 C CA . THR A 1 75 ? 7.407 -13.405 -8.658 1.00 77.50 75 THR A CA 1
ATOM 604 C C . THR A 1 75 ? 8.676 -13.038 -9.429 1.00 77.50 75 THR A C 1
ATOM 606 O O . THR A 1 75 ? 9.174 -13.874 -10.178 1.00 77.50 75 THR A O 1
ATOM 609 N N . SER A 1 76 ? 9.223 -11.830 -9.249 1.00 76.25 76 SER A N 1
ATOM 610 C CA . SER A 1 76 ? 10.441 -11.379 -9.934 1.00 76.25 76 SER A CA 1
ATOM 611 C C . SER A 1 76 ? 11.329 -10.553 -9.006 1.00 76.25 76 SER A C 1
ATOM 613 O O . SER A 1 76 ? 10.847 -9.707 -8.252 1.00 76.25 76 SER A O 1
ATOM 615 N N . SER A 1 77 ? 12.646 -10.749 -9.101 1.00 74.62 77 SER A N 1
ATOM 616 C CA . SER A 1 77 ? 13.640 -9.933 -8.392 1.00 74.62 77 SER A CA 1
ATOM 617 C C . SER A 1 77 ? 13.591 -8.458 -8.804 1.00 74.62 77 SER A C 1
ATOM 619 O O . SER A 1 77 ? 13.915 -7.588 -7.999 1.00 74.62 77 SER A O 1
ATOM 621 N N . GLU A 1 78 ? 13.125 -8.157 -10.017 1.00 73.31 78 GLU A N 1
ATOM 622 C CA . GLU A 1 78 ? 12.973 -6.786 -10.519 1.00 73.31 78 GLU A CA 1
ATOM 623 C C . GLU A 1 78 ? 11.882 -6.005 -9.774 1.00 73.31 78 GLU A C 1
ATOM 625 O O . GLU A 1 78 ? 11.969 -4.785 -9.628 1.00 73.31 78 GLU A O 1
ATOM 630 N N . HIS A 1 79 ? 10.881 -6.708 -9.239 1.00 81.31 79 HIS A N 1
ATOM 631 C CA . HIS A 1 79 ? 9.777 -6.121 -8.479 1.00 81.31 79 HIS A CA 1
ATOM 632 C C . HIS A 1 79 ? 10.092 -5.960 -6.987 1.00 81.31 79 HIS A C 1
ATOM 634 O O . HIS A 1 79 ? 9.334 -5.318 -6.258 1.00 81.31 79 HIS A O 1
ATOM 640 N N . MET A 1 80 ? 11.226 -6.494 -6.526 1.00 84.38 80 MET A N 1
ATOM 641 C CA . MET A 1 80 ? 11.621 -6.449 -5.120 1.00 84.38 80 MET A CA 1
ATOM 642 C C . MET A 1 80 ? 11.843 -5.017 -4.627 1.00 84.38 80 MET A C 1
ATOM 644 O O . MET A 1 80 ? 11.446 -4.685 -3.514 1.00 84.38 80 MET A O 1
ATOM 648 N N . LEU A 1 81 ? 12.414 -4.145 -5.465 1.00 83.88 81 LEU A N 1
ATOM 649 C CA . LEU A 1 81 ? 12.585 -2.728 -5.126 1.00 83.88 81 LEU A CA 1
ATOM 650 C C . LEU A 1 81 ? 11.235 -2.027 -4.951 1.00 83.88 81 LEU A C 1
ATOM 652 O O . LEU A 1 81 ? 11.046 -1.303 -3.981 1.00 83.88 81 LEU A O 1
ATOM 656 N N . THR A 1 82 ? 10.279 -2.293 -5.839 1.00 84.25 82 THR A N 1
ATOM 657 C CA . THR A 1 82 ? 8.911 -1.766 -5.742 1.00 84.25 82 THR A CA 1
ATOM 658 C C . THR A 1 82 ? 8.212 -2.251 -4.476 1.00 84.25 82 THR A C 1
ATOM 660 O O . THR A 1 82 ? 7.535 -1.477 -3.802 1.00 84.25 82 THR A O 1
ATOM 663 N N . LEU A 1 83 ? 8.392 -3.529 -4.128 1.00 88.38 83 LEU A N 1
ATOM 664 C CA . LEU A 1 83 ? 7.838 -4.093 -2.903 1.00 88.38 83 LEU A CA 1
ATOM 665 C C . LEU A 1 83 ? 8.410 -3.395 -1.664 1.00 88.38 83 LEU A C 1
ATOM 667 O O . LEU A 1 83 ? 7.654 -3.025 -0.770 1.00 88.38 83 LEU A O 1
ATOM 671 N N . LEU A 1 84 ? 9.726 -3.175 -1.620 1.00 87.81 84 LEU A N 1
ATOM 672 C CA . LEU A 1 84 ? 10.369 -2.446 -0.526 1.00 87.81 84 LEU A CA 1
ATOM 673 C C . LEU A 1 84 ? 9.892 -0.993 -0.449 1.00 87.81 84 LEU A C 1
ATOM 675 O O . LEU A 1 84 ? 9.640 -0.499 0.649 1.00 87.81 84 LE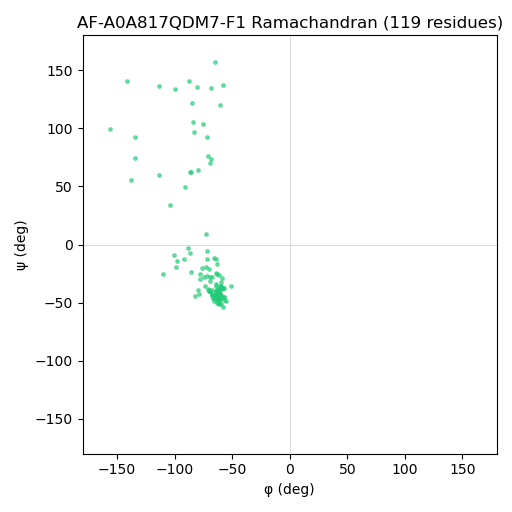U A O 1
ATOM 679 N N . GLU A 1 85 ? 9.719 -0.323 -1.590 1.00 88.00 85 GLU A N 1
ATOM 680 C CA . GLU A 1 85 ? 9.166 1.034 -1.645 1.00 88.00 85 GLU A CA 1
ATOM 681 C C . GLU A 1 85 ? 7.740 1.076 -1.075 1.00 88.00 85 GLU A C 1
ATOM 683 O O . GLU A 1 85 ? 7.440 1.949 -0.266 1.00 88.00 85 GLU A O 1
ATOM 688 N N . PHE A 1 86 ? 6.888 0.097 -1.399 1.00 89.38 86 PHE A N 1
ATOM 689 C CA . PHE A 1 86 ? 5.538 -0.007 -0.834 1.00 89.38 86 PHE A CA 1
ATOM 690 C C . PHE A 1 86 ? 5.558 -0.280 0.677 1.00 89.38 86 PHE A C 1
ATOM 692 O O . PHE A 1 86 ? 4.893 0.419 1.443 1.00 89.38 86 PHE A O 1
ATOM 699 N N . LEU A 1 87 ? 6.346 -1.266 1.122 1.00 89.69 87 LEU A N 1
ATOM 700 C CA . LEU A 1 87 ? 6.462 -1.627 2.540 1.00 89.69 87 LEU A CA 1
ATOM 701 C C . LEU A 1 87 ? 7.068 -0.499 3.387 1.00 89.69 87 LEU A C 1
ATOM 703 O O . LEU A 1 87 ? 6.807 -0.441 4.586 1.00 89.69 87 LEU A O 1
ATOM 707 N N . THR A 1 88 ? 7.844 0.397 2.771 1.00 88.75 88 THR A N 1
ATOM 708 C CA . THR A 1 88 ? 8.39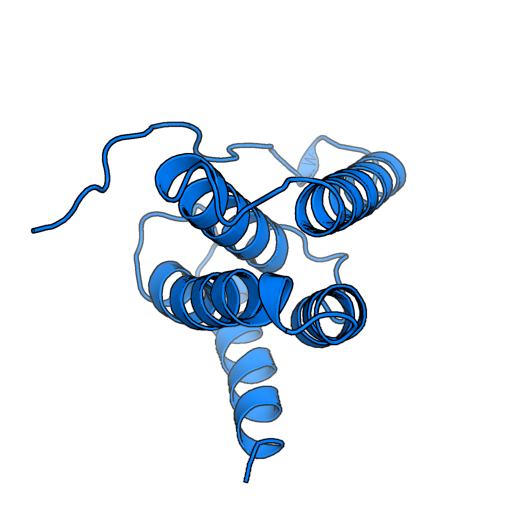0 1.601 3.414 1.00 88.75 88 THR A CA 1
ATOM 709 C C . THR A 1 88 ? 7.368 2.739 3.428 1.00 88.75 88 THR A C 1
ATOM 711 O O . THR A 1 88 ? 7.155 3.360 4.467 1.00 88.75 88 THR A O 1
ATOM 714 N N . ALA A 1 89 ? 6.673 2.980 2.312 1.00 87.94 89 ALA A N 1
ATOM 715 C CA . ALA A 1 89 ? 5.666 4.036 2.207 1.00 87.94 89 ALA A CA 1
ATOM 716 C C . ALA A 1 89 ? 4.460 3.805 3.133 1.00 87.94 89 ALA A C 1
ATOM 718 O O . ALA A 1 89 ? 3.926 4.755 3.701 1.00 87.94 89 ALA A O 1
ATOM 719 N N . LEU A 1 90 ? 4.044 2.550 3.330 1.00 87.50 90 LEU A N 1
ATOM 720 C CA . LEU A 1 90 ? 2.868 2.207 4.136 1.00 87.50 90 LEU A CA 1
ATOM 721 C C . LEU A 1 90 ? 2.938 2.714 5.595 1.00 87.50 90 LEU A C 1
ATOM 723 O O . LEU A 1 90 ? 2.015 3.414 6.021 1.00 87.50 90 LEU A O 1
ATOM 727 N N . PRO A 1 91 ? 3.987 2.414 6.390 1.00 86.38 91 PRO A N 1
ATOM 728 C CA . PRO A 1 91 ? 4.124 2.970 7.733 1.00 86.38 91 PRO A CA 1
ATOM 729 C C . PRO A 1 91 ? 4.411 4.477 7.727 1.00 86.38 91 PRO A C 1
ATOM 731 O O . PRO A 1 91 ? 3.981 5.165 8.653 1.00 86.38 91 PRO A O 1
ATOM 734 N N . GLU A 1 92 ? 5.112 5.009 6.721 1.00 85.81 92 GLU A N 1
ATOM 735 C CA . GLU A 1 92 ? 5.361 6.452 6.609 1.00 85.81 92 GLU A CA 1
ATOM 736 C C . GLU A 1 92 ? 4.053 7.233 6.474 1.00 85.81 92 GLU A C 1
ATOM 738 O O . GLU A 1 92 ? 3.797 8.145 7.264 1.00 85.81 92 GLU A O 1
ATOM 743 N N . GLU A 1 93 ? 3.183 6.826 5.551 1.00 82.50 93 GLU A N 1
ATOM 744 C CA . GLU A 1 9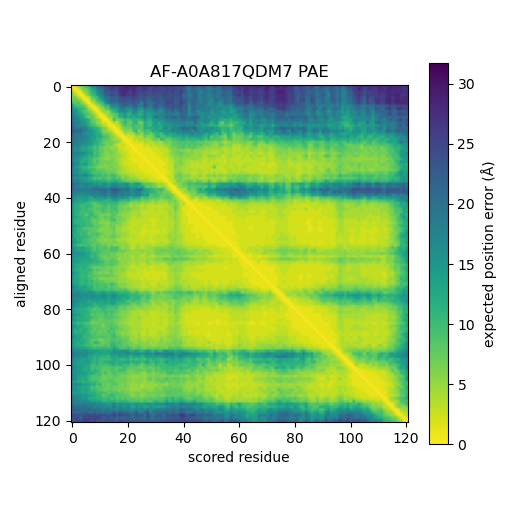3 ? 1.909 7.500 5.314 1.00 82.50 93 GLU A CA 1
ATOM 745 C C . GLU A 1 93 ? 0.890 7.271 6.445 1.00 82.50 93 GLU A C 1
ATOM 747 O O . GLU A 1 93 ? 0.064 8.135 6.759 1.00 82.50 93 GLU A O 1
ATOM 752 N N . LEU A 1 94 ? 1.002 6.149 7.165 1.00 83.69 94 LEU A N 1
ATOM 753 C CA . LEU A 1 94 ? 0.241 5.913 8.393 1.00 83.69 94 LEU A CA 1
ATOM 754 C C . LEU A 1 94 ? 0.688 6.807 9.563 1.00 83.69 94 LEU A C 1
ATOM 756 O O . LEU A 1 94 ? -0.079 7.013 10.510 1.00 83.69 94 LEU A O 1
ATOM 760 N N . ASN A 1 95 ? 1.904 7.348 9.524 1.00 79.69 95 ASN A N 1
ATOM 761 C CA . ASN A 1 95 ? 2.436 8.240 10.554 1.00 79.69 95 ASN A CA 1
ATOM 762 C C . ASN A 1 95 ? 2.323 9.722 10.175 1.00 79.69 95 ASN A C 1
ATOM 764 O O . ASN A 1 95 ? 2.324 10.576 11.061 1.00 79.69 95 ASN A O 1
ATOM 768 N N . THR A 1 96 ? 2.159 10.055 8.895 1.00 74.75 96 THR A N 1
ATOM 769 C CA . THR A 1 96 ? 1.937 11.435 8.451 1.00 74.75 96 THR A CA 1
ATOM 770 C C . THR A 1 96 ? 0.457 11.808 8.473 1.00 74.75 96 THR A C 1
ATOM 772 O O . THR A 1 96 ? -0.418 11.039 8.081 1.00 74.75 96 THR A O 1
ATOM 775 N N . SER A 1 97 ? 0.136 13.037 8.879 1.00 62.75 97 SER A N 1
ATOM 776 C CA . SER A 1 97 ? -1.227 13.600 8.830 1.00 62.75 97 SER A CA 1
ATOM 777 C C . SER A 1 97 ? -1.693 13.958 7.407 1.00 62.75 97 SER A C 1
ATOM 779 O O . SER A 1 97 ? -2.722 14.606 7.229 1.00 62.75 97 SER A O 1
ATOM 781 N N . THR A 1 98 ? -0.931 13.562 6.383 1.00 67.44 98 THR A N 1
ATOM 782 C CA . THR A 1 98 ? -1.154 13.921 4.977 1.00 67.44 98 THR A CA 1
ATOM 783 C C . THR A 1 98 ? -2.271 13.131 4.312 1.00 67.44 98 THR A C 1
ATOM 785 O O . THR A 1 98 ? -2.912 13.674 3.409 1.00 67.44 98 THR A O 1
ATOM 788 N N . ILE A 1 99 ? -2.509 11.894 4.756 1.00 72.56 99 ILE A N 1
ATOM 789 C CA . ILE A 1 99 ? -3.644 11.073 4.331 1.00 72.56 99 ILE A CA 1
ATOM 790 C C . ILE A 1 99 ? -4.903 11.473 5.102 1.00 72.56 99 ILE A C 1
ATOM 792 O O . ILE A 1 99 ? -4.902 11.580 6.332 1.00 72.56 99 ILE A O 1
ATOM 796 N N . ARG A 1 100 ? -6.012 11.599 4.365 1.00 72.50 100 ARG A N 1
ATOM 797 C CA . ARG A 1 100 ? -7.356 11.864 4.892 1.00 72.50 100 ARG A CA 1
ATOM 798 C C . ARG A 1 100 ? -8.015 10.593 5.439 1.00 72.50 100 ARG A C 1
ATOM 800 O O . ARG A 1 100 ? -9.033 10.146 4.934 1.00 72.50 100 ARG A O 1
ATOM 807 N N . ILE A 1 101 ? -7.438 10.018 6.489 1.00 79.62 101 ILE A N 1
ATOM 808 C CA . ILE A 1 101 ? -8.092 8.981 7.298 1.00 79.62 101 ILE A CA 1
ATOM 809 C C . ILE A 1 101 ? -8.354 9.531 8.697 1.00 79.62 101 ILE A C 1
ATOM 811 O O . ILE A 1 101 ? -7.487 10.180 9.285 1.00 79.62 101 ILE A O 1
ATOM 815 N N . GLY A 1 102 ? -9.548 9.277 9.234 1.00 81.94 102 GLY A N 1
ATOM 816 C CA . GLY A 1 102 ? -9.867 9.614 10.622 1.00 81.94 102 GLY A CA 1
ATOM 817 C C . GLY A 1 102 ? -9.022 8.806 11.615 1.00 81.94 102 GLY A C 1
ATOM 818 O O . GLY A 1 102 ? -8.551 7.713 11.290 1.00 81.94 102 GLY A O 1
ATOM 819 N N . GLU A 1 103 ? -8.864 9.313 12.841 1.00 81.88 103 GLU A N 1
ATOM 820 C CA . GLU A 1 103 ? -8.001 8.693 13.863 1.00 81.88 103 GLU A CA 1
ATOM 821 C C . GLU A 1 103 ? -8.397 7.238 14.168 1.00 81.88 103 GLU A C 1
ATOM 823 O O . GLU A 1 103 ? -7.531 6.374 14.260 1.00 81.88 103 GLU A O 1
ATOM 828 N N . ASN A 1 104 ? -9.698 6.925 14.186 1.00 85.69 104 ASN A N 1
ATOM 829 C CA . ASN A 1 104 ? -10.193 5.554 14.375 1.00 85.69 104 ASN A CA 1
ATOM 830 C C . ASN A 1 104 ? -9.639 4.583 13.319 1.00 85.69 104 ASN A C 1
ATOM 832 O O . ASN A 1 104 ? -9.188 3.483 13.638 1.00 85.69 104 ASN A O 1
ATOM 836 N N . ARG A 1 105 ? -9.646 4.995 12.044 1.00 83.75 105 ARG A N 1
ATOM 837 C CA . ARG A 1 105 ? -9.115 4.185 10.939 1.00 83.75 105 ARG A CA 1
ATOM 838 C C . ARG A 1 105 ? -7.596 4.084 11.024 1.00 83.75 105 ARG A C 1
ATOM 840 O O . ARG A 1 105 ? -7.051 3.008 10.791 1.00 83.75 105 ARG A O 1
ATOM 847 N N . ARG A 1 106 ? -6.917 5.176 11.386 1.00 86.69 106 ARG A N 1
ATOM 848 C CA . ARG A 1 106 ? -5.462 5.199 11.585 1.00 86.69 106 ARG A CA 1
ATOM 849 C C . ARG A 1 106 ? -5.040 4.219 12.681 1.00 86.69 106 ARG A C 1
ATOM 851 O O . ARG A 1 106 ? -4.128 3.425 12.461 1.00 86.69 106 ARG A O 1
ATOM 858 N N . GLN A 1 107 ? -5.734 4.215 13.817 1.00 85.44 107 GLN A N 1
ATOM 859 C CA . GLN A 1 107 ? -5.481 3.271 14.901 1.00 85.44 107 GLN A CA 1
ATOM 860 C C . GLN A 1 107 ? -5.740 1.820 14.469 1.00 85.44 107 GLN A C 1
ATOM 862 O O . GLN A 1 107 ? -4.864 0.976 14.653 1.00 85.44 107 GLN A O 1
ATOM 867 N N . TYR A 1 108 ? -6.867 1.546 13.803 1.00 86.50 108 TYR A N 1
ATOM 868 C CA . TYR A 1 108 ? -7.167 0.217 13.258 1.00 86.50 108 TYR A CA 1
ATOM 869 C C . TYR A 1 108 ? -6.066 -0.292 12.312 1.00 86.50 108 TYR A C 1
ATOM 871 O O . TYR A 1 108 ? -5.575 -1.412 12.461 1.00 86.50 108 TYR A O 1
ATOM 879 N N . CYS A 1 109 ? -5.636 0.534 11.353 1.00 85.25 109 CYS A N 1
ATOM 880 C CA . CYS A 1 109 ? -4.557 0.182 10.430 1.00 85.25 109 CYS A CA 1
ATOM 881 C C . CYS A 1 109 ? -3.238 -0.071 11.173 1.00 85.25 109 CYS A C 1
ATOM 883 O O . CYS A 1 109 ? -2.529 -1.021 10.851 1.00 85.25 109 CYS A O 1
ATOM 885 N N . ARG A 1 110 ? -2.917 0.731 12.197 1.00 85.38 110 ARG A N 1
ATOM 886 C CA . ARG A 1 110 ? -1.708 0.556 13.016 1.00 85.38 110 ARG A CA 1
ATOM 887 C C . ARG A 1 110 ? -1.697 -0.787 13.735 1.00 85.38 110 ARG A C 1
ATOM 889 O O . ARG A 1 110 ? -0.691 -1.489 13.683 1.00 85.38 110 ARG A O 1
ATOM 896 N N . GLU A 1 111 ? -2.806 -1.161 14.360 1.00 85.12 111 GLU A N 1
ATOM 897 C CA . GLU A 1 111 ? -2.945 -2.452 15.041 1.00 85.12 111 GLU A CA 1
ATOM 898 C C . GLU A 1 111 ? -2.852 -3.618 14.046 1.00 85.12 111 GLU A C 1
ATOM 900 O O . GLU A 1 111 ? -2.087 -4.564 14.254 1.00 85.12 111 GLU A O 1
ATOM 905 N N . LYS A 1 112 ? -3.558 -3.512 12.915 1.00 83.94 112 LYS A N 1
ATOM 906 C CA . LYS A 1 112 ? -3.565 -4.523 11.853 1.00 83.94 112 LYS A CA 1
ATOM 907 C C . LYS A 1 112 ? -2.171 -4.762 11.266 1.00 83.94 112 LYS A C 1
ATOM 909 O O . LYS A 1 112 ? -1.716 -5.904 11.212 1.00 83.94 112 LYS A O 1
ATOM 914 N N . TYR A 1 113 ? -1.469 -3.705 10.858 1.00 81.50 113 TYR A N 1
ATOM 915 C CA . TYR A 1 113 ? -0.156 -3.832 10.220 1.00 81.50 113 TYR A CA 1
ATOM 916 C C . TYR A 1 113 ? 0.977 -4.110 11.219 1.00 81.50 113 TYR A C 1
ATOM 918 O O . TYR A 1 113 ? 1.946 -4.775 10.853 1.00 81.50 113 TYR A O 1
ATOM 926 N N . SER A 1 114 ? 0.841 -3.718 12.494 1.00 78.62 114 SER A N 1
ATOM 927 C CA . SER A 1 114 ? 1.785 -4.119 13.553 1.00 78.62 114 SER A CA 1
ATOM 928 C C . SER A 1 114 ? 1.838 -5.640 13.732 1.00 78.62 114 SER A C 1
ATOM 930 O O . SER A 1 114 ? 2.910 -6.202 13.956 1.00 78.62 114 SER A O 1
ATOM 932 N N . ASN A 1 115 ? 0.704 -6.327 13.573 1.00 67.62 115 ASN A N 1
ATOM 933 C CA . ASN A 1 115 ? 0.651 -7.787 13.646 1.00 67.62 115 ASN A CA 1
ATOM 934 C C . ASN A 1 115 ? 1.242 -8.472 12.405 1.00 67.62 115 ASN A C 1
ATOM 936 O O . ASN A 1 115 ? 1.791 -9.564 12.526 1.00 67.62 115 ASN A O 1
ATOM 940 N N . CYS A 1 116 ? 1.197 -7.820 11.241 1.00 63.31 116 CYS A N 1
ATOM 941 C CA . CYS A 1 116 ? 1.802 -8.329 10.010 1.00 63.31 116 CYS A CA 1
ATOM 942 C C . CYS A 1 116 ? 3.341 -8.267 10.063 1.00 63.31 116 CYS A C 1
ATOM 944 O O . CYS A 1 116 ? 4.013 -9.205 9.648 1.00 63.31 116 CYS A O 1
ATOM 946 N N . GLY A 1 117 ? 3.910 -7.208 10.655 1.00 56.69 117 GLY A N 1
ATOM 947 C CA . GLY A 1 117 ? 5.363 -7.075 10.832 1.00 56.69 117 GLY A CA 1
ATOM 948 C C . GLY A 1 117 ? 5.988 -8.154 11.729 1.00 56.69 117 GLY A C 1
ATOM 949 O O . GLY A 1 117 ? 7.148 -8.505 11.547 1.00 56.69 117 GLY A O 1
ATOM 950 N N . LYS A 1 118 ? 5.211 -8.744 12.649 1.00 51.41 118 LYS A N 1
ATOM 951 C CA . LYS A 1 118 ? 5.663 -9.852 13.513 1.00 51.41 118 LYS A CA 1
ATOM 952 C C . LYS A 1 118 ? 5.826 -11.186 12.775 1.00 51.41 118 LYS A C 1
ATOM 954 O O . LYS A 1 118 ? 6.390 -12.108 13.348 1.00 51.41 118 LYS A O 1
ATOM 959 N N . GLN A 1 119 ? 5.332 -11.301 11.541 1.00 43.84 119 GLN A N 1
ATOM 960 C CA . GLN A 1 119 ? 5.465 -12.509 10.718 1.00 43.84 119 GLN A CA 1
ATOM 961 C C . GLN A 1 119 ? 6.754 -12.524 9.874 1.00 43.84 119 GLN A C 1
ATOM 963 O O . GLN A 1 119 ? 7.011 -13.505 9.185 1.00 43.84 119 GLN A O 1
ATOM 968 N N . ILE A 1 120 ? 7.561 -11.454 9.922 1.00 39.34 120 ILE A N 1
ATOM 969 C CA . ILE A 1 120 ? 8.821 -11.307 9.168 1.00 39.34 120 ILE A CA 1
ATOM 970 C C . ILE A 1 120 ? 10.042 -11.512 10.092 1.00 39.34 120 ILE A C 1
ATOM 972 O O . ILE A 1 120 ? 11.072 -10.859 9.931 1.00 39.34 120 ILE A O 1
ATOM 976 N N . HIS A 1 121 ? 9.928 -12.390 11.093 1.00 32.50 121 HIS A N 1
ATOM 977 C CA . HIS A 1 121 ? 11.039 -12.771 11.969 1.00 32.50 121 HIS A CA 1
ATOM 978 C C . HIS A 1 121 ? 11.271 -14.276 11.977 1.00 32.50 121 HIS A C 1
ATOM 980 O O . HIS A 1 121 ? 10.272 -15.020 12.087 1.00 32.50 121 HIS A O 1
#

Radius of gyration: 13.98 Å; Cα contacts (8 Å, |Δi|>4): 81; chains: 1; bounding box: 36×30×31 Å

Sequence (121 aa):
MQLKFFDIKFNINFDELPVEHCKALCDSLLDHLSRIELTRNTTVRVQLAVATADLALQYVGWEKPVEDVVEKLKTSSEHMLTLLEFLTALPEELNTSTIRIGENRRQYCREKYSNCGKQIH

pLDDT: mean 74.82, std 15.29, range [32.5, 89.94]